Protein AF-A0A939JKY5-F1 (afdb_monomer_lite)

InterPro domains:
  IPR002586 CobQ/CobB/MinD/ParA nucleotide binding domain [PF01656] (43-126)
  IPR004484 Cobyrinate/Hydrogenobyrinate a,c-diamide synthase CbiA/CobB [PTHR43873] (2-166)
  IPR027417 P-loop containing nucleoside triphosphate hydrolase [G3DSA:3.40.50.300] (2-129)
  IPR027417 P-loop containing nucleoside triphosphate hydrolase [SSF52540] (3-132)

pLDDT: mean 86.06, std 15.46, range [42.91, 98.5]

Structure (mmCIF, N/CA/C/O backbone):
data_AF-A0A939JKY5-F1
#
_entry.id   AF-A0A939JKY5-F1
#
loop_
_atom_site.group_PDB
_atom_site.id
_atom_site.type_symbol
_atom_site.label_atom_id
_atom_site.label_alt_id
_atom_site.label_comp_id
_atom_site.label_asym_id
_atom_site.label_entity_id
_atom_site.label_seq_id
_atom_site.pdbx_PDB_ins_code
_atom_site.Cartn_x
_atom_site.Cartn_y
_atom_site.Cartn_z
_atom_site.occupancy
_atom_site.B_iso_or_equiv
_atom_site.auth_seq_id
_atom_site.auth_comp_id
_atom_site.auth_asym_id
_atom_site.auth_atom_id
_atom_site.pdbx_PDB_model_num
ATOM 1 N N . CYS A 1 1 ? 21.868 1.043 -11.717 1.00 61.09 1 CYS A N 1
ATOM 2 C CA . CYS A 1 1 ? 21.061 0.904 -12.949 1.00 61.09 1 CYS A CA 1
ATOM 3 C C . CYS A 1 1 ? 20.393 2.247 -13.208 1.00 61.09 1 CYS A C 1
ATOM 5 O O . CYS A 1 1 ? 20.089 2.925 -12.233 1.00 61.09 1 CYS A O 1
ATOM 7 N N . GLY A 1 2 ? 20.256 2.661 -14.469 1.00 80.12 2 GLY A N 1
ATOM 8 C CA . GLY A 1 2 ? 19.506 3.868 -14.810 1.00 80.12 2 GLY A CA 1
ATOM 9 C C . GLY A 1 2 ? 17.996 3.613 -14.822 1.00 80.12 2 GLY A C 1
ATOM 10 O O . GLY A 1 2 ? 17.550 2.467 -14.711 1.00 80.12 2 GLY A O 1
ATOM 11 N N . GLU A 1 3 ? 17.221 4.693 -14.917 1.00 85.19 3 GLU A N 1
ATOM 12 C CA . GLU A 1 3 ? 15.752 4.675 -14.948 1.00 85.19 3 GLU A CA 1
ATOM 13 C C . GLU A 1 3 ? 15.211 3.823 -16.107 1.00 85.19 3 GLU A C 1
ATOM 15 O O . GLU A 1 3 ? 14.234 3.094 -15.945 1.00 85.19 3 GLU A O 1
ATOM 20 N N . GLU A 1 4 ? 15.914 3.821 -17.240 1.00 88.44 4 GLU A N 1
ATOM 21 C CA . GLU A 1 4 ? 15.581 3.071 -18.453 1.00 88.44 4 GLU A CA 1
ATOM 22 C C . GLU A 1 4 ? 15.545 1.549 -18.260 1.00 88.44 4 GLU A C 1
ATOM 24 O O . GLU A 1 4 ? 14.968 0.834 -19.077 1.00 88.44 4 GLU A O 1
ATOM 29 N N . LEU A 1 5 ? 16.157 1.038 -17.187 1.00 90.69 5 LEU A N 1
ATOM 30 C CA . LEU A 1 5 ? 16.169 -0.388 -16.868 1.00 90.69 5 LEU A CA 1
ATOM 31 C C . LEU A 1 5 ? 15.055 -0.803 -15.903 1.00 90.69 5 LEU A C 1
ATOM 33 O O . LEU A 1 5 ? 14.843 -2.002 -15.741 1.00 90.69 5 LEU A O 1
ATOM 37 N N . ILE A 1 6 ? 14.339 0.137 -15.274 1.00 92.38 6 ILE A N 1
ATOM 38 C CA . ILE A 1 6 ? 13.295 -0.177 -14.284 1.00 92.38 6 ILE A CA 1
ATOM 39 C C . ILE A 1 6 ? 12.181 -1.011 -14.922 1.00 92.38 6 ILE A C 1
ATOM 41 O O . ILE A 1 6 ? 11.882 -2.104 -14.446 1.00 92.38 6 ILE A O 1
ATOM 45 N N . GLU A 1 7 ? 11.598 -0.521 -16.015 1.00 93.88 7 GLU A N 1
ATOM 46 C CA . GLU A 1 7 ? 10.500 -1.200 -16.707 1.00 93.88 7 GLU A CA 1
ATOM 47 C C . GLU A 1 7 ? 10.933 -2.550 -17.319 1.00 93.88 7 GLU A C 1
ATOM 49 O O . GLU A 1 7 ? 10.284 -3.554 -17.015 1.00 93.88 7 GLU A O 1
ATOM 54 N N . PRO A 1 8 ? 12.052 -2.653 -18.069 1.00 93.81 8 PRO A N 1
ATOM 55 C CA . PRO A 1 8 ? 12.532 -3.935 -18.587 1.00 93.81 8 PRO A CA 1
ATOM 56 C C . PRO A 1 8 ? 12.841 -4.981 -17.508 1.00 93.81 8 PRO A C 1
ATOM 58 O O . PRO A 1 8 ? 12.507 -6.155 -17.678 1.00 93.81 8 PRO A O 1
ATOM 61 N N . LEU A 1 9 ? 13.473 -4.585 -16.395 1.00 94.19 9 LEU A N 1
ATOM 62 C CA . LEU A 1 9 ? 13.795 -5.509 -15.301 1.00 94.19 9 LEU A CA 1
ATOM 63 C C . LEU A 1 9 ? 12.542 -5.942 -14.539 1.00 94.19 9 LEU A C 1
ATOM 65 O O . LEU A 1 9 ? 12.424 -7.113 -14.179 1.00 94.19 9 LEU A O 1
ATOM 69 N N . PHE A 1 10 ? 11.598 -5.025 -14.322 1.00 94.75 10 PHE A N 1
ATOM 70 C CA . PHE A 1 10 ? 10.309 -5.360 -13.728 1.00 94.75 10 PHE A CA 1
ATOM 71 C C . PHE A 1 10 ? 9.535 -6.338 -14.618 1.00 94.75 10 PHE A C 1
ATOM 73 O O . PHE A 1 10 ? 9.072 -7.363 -14.127 1.00 94.75 10 PHE A O 1
ATOM 80 N N . ALA A 1 11 ? 9.456 -6.078 -15.927 1.00 94.06 11 ALA A N 1
ATOM 81 C CA . ALA A 1 11 ? 8.799 -6.966 -16.884 1.00 94.06 11 ALA A CA 1
ATOM 82 C C . ALA A 1 11 ? 9.458 -8.355 -16.938 1.00 94.06 11 ALA A C 1
ATOM 84 O O . ALA A 1 11 ? 8.758 -9.363 -16.977 1.00 94.06 11 ALA A O 1
ATOM 85 N N . HIS A 1 12 ? 10.793 -8.418 -16.876 1.00 94.12 12 HIS A N 1
ATOM 86 C CA . HIS A 1 12 ? 11.523 -9.682 -16.775 1.00 94.12 12 HIS A CA 1
ATOM 87 C C . HIS A 1 12 ? 11.165 -10.452 -15.495 1.00 94.12 12 HIS A C 1
ATOM 89 O O . HIS A 1 12 ? 10.824 -11.630 -15.556 1.00 94.12 12 HIS A O 1
ATOM 95 N N . GLY A 1 13 ? 11.218 -9.792 -14.333 1.00 92.69 13 GLY A N 1
ATOM 96 C CA . GLY A 1 13 ? 10.943 -10.428 -13.041 1.00 92.69 13 GLY A CA 1
ATOM 97 C C . GLY A 1 13 ? 9.473 -10.801 -12.823 1.00 92.69 13 GLY A C 1
ATOM 98 O O . GLY A 1 13 ? 9.191 -11.738 -12.084 1.00 92.69 13 GLY A O 1
ATOM 99 N N . ALA A 1 14 ? 8.547 -10.091 -13.470 1.00 93.75 14 ALA A N 1
ATOM 100 C CA . ALA A 1 14 ? 7.108 -10.345 -13.409 1.00 93.75 14 ALA A CA 1
ATOM 101 C C . ALA A 1 14 ? 6.620 -11.364 -14.455 1.00 93.75 14 ALA A C 1
ATOM 103 O O . ALA A 1 14 ? 5.429 -11.685 -14.488 1.00 93.75 14 ALA A O 1
ATOM 104 N N . ALA A 1 15 ? 7.500 -11.859 -15.331 1.00 91.81 15 ALA A N 1
ATOM 105 C CA . ALA A 1 15 ? 7.116 -12.765 -16.404 1.00 91.81 15 ALA A CA 1
ATOM 106 C C . ALA A 1 15 ? 6.476 -14.050 -15.844 1.00 91.81 15 ALA A C 1
ATOM 108 O O . ALA A 1 15 ? 7.086 -14.785 -15.069 1.00 91.81 15 ALA A O 1
ATOM 109 N N . GLY A 1 16 ? 5.233 -14.326 -16.252 1.00 91.81 16 GLY A N 1
ATOM 110 C CA . GLY A 1 16 ? 4.469 -15.487 -15.786 1.00 91.81 16 GLY A CA 1
ATOM 111 C C . GLY A 1 16 ? 3.805 -15.326 -14.412 1.00 91.81 16 GLY A C 1
ATOM 112 O O . GLY A 1 16 ? 3.240 -16.295 -13.912 1.00 91.81 16 GLY A O 1
ATOM 113 N N . CYS A 1 17 ? 3.853 -14.139 -13.800 1.00 93.81 17 CYS A N 1
ATOM 114 C CA . CYS A 1 17 ? 3.152 -13.844 -12.551 1.00 93.81 17 CYS A CA 1
ATOM 115 C C . CYS A 1 17 ? 1.777 -13.208 -12.806 1.00 93.81 17 CYS A C 1
ATOM 117 O O . CYS A 1 17 ? 1.632 -12.355 -13.679 1.00 93.81 17 CYS A O 1
ATOM 119 N N . ASP A 1 18 ? 0.789 -13.548 -11.974 1.00 92.19 18 ASP A N 1
ATOM 120 C CA . ASP A 1 18 ? -0.532 -12.897 -11.991 1.00 92.19 18 ASP A CA 1
ATOM 121 C C . ASP A 1 18 ? -0.519 -11.504 -11.333 1.00 92.19 18 ASP A C 1
ATOM 123 O O . ASP A 1 18 ? -1.375 -10.661 -11.602 1.00 92.19 18 ASP A O 1
ATOM 127 N N . LEU A 1 19 ? 0.444 -11.270 -10.436 1.00 93.44 19 LEU A N 1
ATOM 128 C CA . LEU A 1 19 ? 0.630 -10.031 -9.690 1.00 93.44 19 LEU A CA 1
ATOM 129 C C . LEU A 1 19 ? 2.120 -9.818 -9.414 1.00 93.44 19 LEU A C 1
ATOM 131 O O . LEU A 1 19 ? 2.805 -10.726 -8.945 1.00 93.44 19 LEU A O 1
ATOM 135 N N . ALA A 1 20 ? 2.594 -8.595 -9.636 1.00 94.81 20 ALA A N 1
ATOM 136 C CA . ALA A 1 20 ? 3.916 -8.147 -9.222 1.00 94.81 20 ALA A CA 1
ATOM 137 C C . ALA A 1 20 ? 3.771 -7.020 -8.194 1.00 94.81 20 ALA A C 1
ATOM 139 O O . ALA A 1 20 ? 2.951 -6.117 -8.359 1.00 94.81 20 ALA A O 1
ATOM 140 N N . VAL A 1 21 ? 4.557 -7.089 -7.121 1.00 94.81 21 VAL A N 1
ATOM 141 C CA . VAL A 1 21 ? 4.520 -6.127 -6.014 1.00 94.81 21 VAL A CA 1
ATOM 142 C C . VAL A 1 21 ? 5.881 -5.461 -5.902 1.00 94.81 21 VAL A C 1
ATOM 144 O O . VAL A 1 21 ? 6.902 -6.141 -5.830 1.00 94.81 21 VAL A O 1
ATOM 147 N N . VAL A 1 22 ? 5.883 -4.130 -5.867 1.00 94.75 22 VAL A N 1
ATOM 148 C CA . VAL A 1 22 ? 7.069 -3.332 -5.551 1.00 94.75 22 VAL A CA 1
ATOM 149 C C . VAL A 1 22 ? 6.980 -2.924 -4.087 1.00 94.75 22 VAL A C 1
ATOM 151 O O . VAL A 1 22 ? 6.055 -2.216 -3.694 1.00 94.75 22 VAL A O 1
ATOM 154 N N . GLU A 1 23 ? 7.928 -3.380 -3.276 1.00 92.94 23 GLU A N 1
ATOM 155 C CA . GLU A 1 23 ? 8.078 -2.897 -1.906 1.00 92.94 23 GLU A CA 1
ATOM 156 C C . GLU A 1 23 ? 8.831 -1.564 -1.930 1.00 92.94 23 GLU A C 1
ATOM 158 O O . GLU A 1 23 ? 9.945 -1.475 -2.449 1.00 92.94 23 GLU A O 1
ATOM 163 N N . GLY A 1 24 ? 8.209 -0.519 -1.384 1.00 88.00 24 GLY A N 1
ATOM 164 C CA . GLY A 1 24 ? 8.884 0.755 -1.179 1.00 88.00 24 GLY A CA 1
ATOM 165 C C . GLY A 1 24 ? 9.934 0.653 -0.075 1.00 88.00 24 GLY A C 1
ATOM 166 O O . GLY A 1 24 ? 9.731 -0.031 0.926 1.00 88.00 24 GLY A O 1
ATOM 167 N N . VAL A 1 25 ? 11.044 1.365 -0.236 1.00 82.94 25 VAL A N 1
ATOM 168 C CA . VAL A 1 25 ? 12.094 1.478 0.786 1.00 82.94 25 VAL A CA 1
ATOM 169 C C . VAL A 1 25 ? 12.016 2.878 1.397 1.00 82.94 25 VAL A C 1
ATOM 171 O O . VAL A 1 25 ? 11.827 3.844 0.665 1.00 82.94 25 VAL A O 1
ATOM 174 N N . MET A 1 26 ? 12.164 2.991 2.725 1.00 86.12 26 MET A N 1
ATOM 175 C CA . MET A 1 26 ? 11.953 4.246 3.475 1.00 86.12 26 MET A CA 1
ATOM 176 C C . MET A 1 26 ? 10.526 4.808 3.273 1.00 86.12 26 MET A C 1
ATOM 178 O O . MET A 1 26 ? 9.564 4.052 3.413 1.00 86.12 26 MET A O 1
ATOM 182 N N . GLY A 1 27 ? 10.358 6.112 3.021 1.00 88.06 27 GLY A N 1
ATOM 183 C CA . GLY A 1 27 ? 9.089 6.736 2.644 1.00 88.06 27 GLY A CA 1
ATOM 184 C C . GLY A 1 27 ? 8.865 6.792 1.127 1.00 88.06 27 GLY A C 1
ATOM 185 O O . GLY A 1 27 ? 9.782 6.628 0.327 1.00 88.06 27 GLY A O 1
ATOM 186 N N . LEU A 1 28 ? 7.620 7.063 0.714 1.00 93.06 28 LEU A N 1
ATOM 187 C CA . LEU A 1 28 ? 7.218 7.076 -0.703 1.00 93.06 28 LEU A CA 1
ATOM 188 C C . LEU A 1 28 ? 8.065 8.035 -1.560 1.00 93.06 28 LEU A C 1
ATOM 190 O O . LEU A 1 28 ? 8.478 7.672 -2.660 1.00 93.06 28 LEU A O 1
ATOM 194 N N . TYR A 1 29 ? 8.338 9.231 -1.040 1.00 92.25 29 TYR A N 1
ATOM 195 C CA . TYR A 1 29 ? 9.059 10.301 -1.737 1.00 92.25 29 TYR A CA 1
ATOM 196 C C . TYR A 1 29 ? 10.546 10.389 -1.353 1.00 92.25 29 TYR A C 1
ATOM 198 O O . TYR A 1 29 ? 11.253 11.276 -1.830 1.00 92.25 29 TYR A O 1
ATOM 206 N N . ASP A 1 30 ? 11.039 9.480 -0.508 1.00 86.81 30 ASP A N 1
ATOM 207 C CA . ASP A 1 30 ? 12.414 9.526 -0.009 1.00 86.81 30 ASP A CA 1
ATOM 208 C C . ASP A 1 30 ? 13.370 8.921 -1.052 1.00 86.81 30 ASP A C 1
ATOM 210 O O . ASP A 1 30 ? 13.431 7.706 -1.234 1.00 86.81 30 ASP A O 1
ATOM 214 N N . GLY A 1 31 ? 14.088 9.782 -1.780 1.00 79.81 31 GLY A N 1
ATOM 215 C CA . GLY A 1 31 ? 15.085 9.406 -2.789 1.00 79.81 31 GLY A CA 1
ATOM 216 C C . GLY A 1 31 ? 16.534 9.420 -2.281 1.00 79.81 31 GLY A C 1
ATOM 217 O O . GLY A 1 31 ? 16.839 9.906 -1.192 1.00 79.81 31 GLY A O 1
ATOM 218 N N . ALA A 1 32 ? 17.464 8.921 -3.103 1.00 68.94 32 ALA A N 1
ATOM 219 C CA . ALA A 1 32 ? 18.885 8.779 -2.749 1.00 68.94 32 ALA A CA 1
ATOM 220 C C . ALA A 1 32 ? 19.646 10.115 -2.642 1.00 68.94 32 ALA A C 1
ATOM 222 O O . ALA A 1 32 ? 20.697 10.188 -2.004 1.00 68.94 32 ALA A O 1
ATOM 223 N N . ALA A 1 33 ? 19.135 11.178 -3.260 1.00 59.97 33 ALA A N 1
ATOM 224 C CA . ALA A 1 33 ? 19.685 12.520 -3.154 1.00 59.97 33 ALA A CA 1
ATOM 225 C C . ALA A 1 33 ? 18.634 13.396 -2.476 1.00 59.97 33 ALA A C 1
ATOM 227 O O . ALA A 1 33 ? 17.543 13.540 -3.009 1.00 59.97 33 ALA A O 1
ATOM 228 N N . GLY A 1 34 ? 18.952 14.009 -1.331 1.00 54.06 34 GLY A N 1
ATOM 229 C CA . GLY A 1 34 ? 18.036 14.848 -0.535 1.00 54.06 34 GLY A CA 1
ATOM 230 C C . GLY A 1 34 ? 17.489 16.115 -1.224 1.00 54.06 34 GLY A C 1
ATOM 231 O O . GLY A 1 34 ? 17.099 17.060 -0.544 1.00 54.06 34 GLY A O 1
ATOM 232 N N . ARG A 1 35 ? 17.508 16.170 -2.562 1.00 51.72 35 ARG A N 1
ATOM 233 C CA . ARG A 1 35 ? 16.829 17.127 -3.436 1.00 51.72 35 ARG A CA 1
ATOM 234 C C . ARG A 1 35 ? 16.301 16.370 -4.666 1.00 51.72 35 ARG A C 1
ATOM 236 O O . ARG A 1 35 ? 17.076 16.049 -5.564 1.00 51.72 35 ARG A O 1
ATOM 243 N N . GLY A 1 36 ? 14.991 16.127 -4.707 1.00 59.44 36 GLY A N 1
ATOM 244 C CA . GLY A 1 36 ? 14.294 15.471 -5.820 1.00 59.44 36 GLY A CA 1
ATOM 245 C C . GLY A 1 36 ? 13.922 14.011 -5.551 1.00 59.44 36 GLY A C 1
ATOM 246 O O . GLY A 1 36 ? 14.299 13.429 -4.542 1.00 59.44 36 GLY A O 1
ATOM 247 N N . GLU A 1 37 ? 13.164 13.423 -6.472 1.00 63.75 37 GLU A N 1
ATOM 248 C CA . GLU A 1 37 ? 12.591 12.075 -6.338 1.00 63.75 37 GLU A CA 1
ATOM 249 C C . GLU A 1 37 ? 13.487 10.966 -6.904 1.00 63.75 37 GLU A C 1
ATOM 251 O O . GLU A 1 37 ? 13.057 9.817 -7.014 1.00 63.75 37 GLU A O 1
ATOM 256 N N . LEU A 1 38 ? 14.724 11.295 -7.287 1.00 75.38 38 LEU A N 1
ATOM 257 C CA . LEU A 1 38 ? 15.644 10.335 -7.886 1.00 75.38 38 LEU A CA 1
ATOM 258 C C . LEU A 1 38 ? 15.880 9.155 -6.927 1.00 75.38 38 LEU A C 1
ATOM 260 O O . LEU A 1 38 ? 16.306 9.338 -5.785 1.00 75.38 38 LEU A O 1
ATOM 264 N N . ALA A 1 39 ? 15.639 7.947 -7.429 1.00 79.06 39 ALA A N 1
ATOM 265 C CA . ALA A 1 39 ? 15.672 6.675 -6.717 1.00 79.06 39 ALA A CA 1
ATOM 266 C C . ALA A 1 39 ? 14.650 6.537 -5.568 1.00 79.06 39 ALA A C 1
ATOM 268 O O . ALA A 1 39 ? 14.859 5.724 -4.671 1.00 79.06 39 ALA A O 1
ATOM 269 N N . SER A 1 40 ? 13.553 7.302 -5.590 1.00 90.56 40 SER A N 1
ATOM 270 C CA . SER A 1 40 ? 12.430 7.130 -4.658 1.00 90.56 40 SER A CA 1
ATOM 271 C C . SER A 1 40 ? 11.434 6.071 -5.143 1.00 90.56 40 SER A C 1
ATOM 273 O O . SER A 1 40 ? 11.341 5.757 -6.335 1.00 90.56 40 SER A O 1
ATOM 275 N N . THR A 1 41 ? 10.615 5.567 -4.219 1.00 93.62 41 THR A N 1
ATOM 276 C CA . THR A 1 41 ? 9.490 4.678 -4.550 1.00 93.62 41 THR A CA 1
ATOM 277 C C . THR A 1 41 ? 8.482 5.371 -5.481 1.00 93.62 41 THR A C 1
ATOM 279 O O . THR A 1 41 ? 7.940 4.736 -6.386 1.00 93.62 41 THR A O 1
ATOM 282 N N . ALA A 1 42 ? 8.271 6.681 -5.318 1.00 94.88 42 ALA A N 1
ATOM 283 C CA . ALA A 1 42 ? 7.415 7.496 -6.176 1.00 94.88 42 ALA A CA 1
ATOM 284 C C . ALA A 1 42 ? 7.895 7.507 -7.635 1.00 94.88 42 ALA A C 1
ATOM 286 O O . ALA A 1 42 ? 7.089 7.304 -8.543 1.00 94.88 42 ALA A O 1
ATOM 287 N N . GLN A 1 43 ? 9.202 7.665 -7.878 1.00 93.94 43 GLN A N 1
ATOM 288 C CA . GLN A 1 43 ? 9.753 7.605 -9.236 1.00 93.94 43 GLN A CA 1
ATOM 289 C C . GLN A 1 43 ? 9.491 6.237 -9.875 1.00 93.94 43 GLN A C 1
ATOM 291 O O . GLN A 1 43 ? 9.004 6.177 -11.003 1.00 93.94 43 GLN A O 1
ATOM 296 N N . VAL A 1 44 ? 9.743 5.142 -9.149 1.00 94.25 44 VAL A N 1
ATOM 297 C CA . VAL A 1 44 ? 9.479 3.780 -9.647 1.00 94.25 44 VAL A CA 1
ATOM 298 C C . VAL A 1 44 ? 7.997 3.599 -9.985 1.00 94.25 44 VAL A C 1
ATOM 300 O O . VAL A 1 44 ? 7.672 3.095 -11.060 1.00 94.25 44 VAL A O 1
ATOM 303 N N . ALA A 1 45 ? 7.093 4.055 -9.113 1.00 96.06 45 ALA A N 1
ATOM 304 C CA . ALA A 1 45 ? 5.655 3.993 -9.356 1.00 96.06 45 ALA A CA 1
ATOM 305 C C . ALA A 1 45 ? 5.247 4.770 -10.618 1.00 96.06 45 ALA A C 1
ATOM 307 O O . ALA A 1 45 ? 4.433 4.276 -11.397 1.00 96.06 45 ALA A O 1
ATOM 308 N N . LYS A 1 46 ? 5.845 5.943 -10.868 1.00 95.06 46 LYS A N 1
ATOM 309 C CA . LYS A 1 46 ? 5.582 6.744 -12.075 1.00 95.06 46 LYS A CA 1
ATOM 310 C C . LYS A 1 46 ? 6.097 6.082 -13.346 1.00 95.06 46 LYS A C 1
ATOM 312 O O . LYS A 1 46 ? 5.345 6.002 -14.314 1.00 95.06 46 LYS A O 1
ATOM 317 N N . VAL A 1 47 ? 7.323 5.558 -13.327 1.00 94.38 47 VAL A N 1
ATOM 318 C CA . VAL A 1 47 ? 7.917 4.833 -14.465 1.00 94.38 47 VAL A CA 1
ATOM 319 C C . VAL A 1 47 ? 7.064 3.620 -14.832 1.00 94.38 47 VAL A C 1
ATOM 321 O O . VAL A 1 47 ? 6.678 3.449 -15.985 1.00 94.38 47 VAL A O 1
ATOM 324 N N . LEU A 1 48 ? 6.680 2.818 -13.837 1.00 95.31 48 LEU A N 1
ATOM 325 C CA . LEU A 1 48 ? 5.838 1.639 -14.048 1.00 95.31 48 LEU A CA 1
ATOM 326 C C . LEU A 1 48 ? 4.356 1.979 -14.257 1.00 95.31 48 LEU A C 1
ATOM 328 O O . LEU A 1 48 ? 3.565 1.096 -14.582 1.00 95.31 48 LEU A O 1
ATOM 332 N N . ARG A 1 49 ? 3.960 3.242 -14.042 1.00 95.88 49 ARG A N 1
ATOM 333 C CA . ARG A 1 49 ? 2.559 3.694 -13.954 1.00 95.88 49 ARG A CA 1
ATOM 334 C C . ARG A 1 49 ? 1.732 2.830 -12.989 1.00 95.88 49 ARG A C 1
ATOM 336 O O . ARG A 1 49 ? 0.527 2.641 -13.176 1.00 95.88 49 ARG A O 1
ATOM 343 N N . ALA A 1 50 ? 2.395 2.301 -11.964 1.00 97.19 50 ALA A N 1
ATOM 344 C CA . ALA A 1 50 ? 1.816 1.410 -10.980 1.00 97.19 50 ALA A CA 1
ATOM 345 C C . ALA A 1 50 ? 1.050 2.225 -9.926 1.00 97.19 50 ALA A C 1
ATOM 347 O O . ALA A 1 50 ? 1.550 3.250 -9.454 1.00 97.19 50 ALA A O 1
ATOM 348 N N . PRO A 1 51 ? -0.157 1.794 -9.529 1.00 97.75 51 PRO A N 1
ATOM 349 C CA . PRO A 1 51 ? -0.840 2.394 -8.397 1.00 97.75 51 PRO A CA 1
ATOM 350 C C . PRO A 1 51 ? -0.105 2.082 -7.089 1.00 97.75 51 PRO A C 1
ATOM 352 O O . PRO A 1 51 ? 0.486 1.016 -6.923 1.00 97.75 51 PRO A O 1
ATOM 355 N N . VAL A 1 52 ? -0.195 3.006 -6.138 1.00 98.12 52 VAL A N 1
ATOM 356 C CA . VAL A 1 52 ? 0.432 2.909 -4.819 1.00 98.12 52 VAL A CA 1
ATOM 357 C C . VAL A 1 52 ? -0.629 2.607 -3.767 1.00 98.12 52 VAL A C 1
ATOM 359 O O . VAL A 1 52 ? -1.666 3.269 -3.709 1.00 98.12 52 VAL A O 1
ATOM 362 N N . VAL A 1 53 ? -0.342 1.631 -2.905 1.00 98.31 53 VAL A N 1
ATOM 363 C CA . VAL A 1 53 ? -1.082 1.397 -1.660 1.00 98.31 53 VAL A CA 1
ATOM 364 C C . VAL A 1 53 ? -0.226 1.896 -0.503 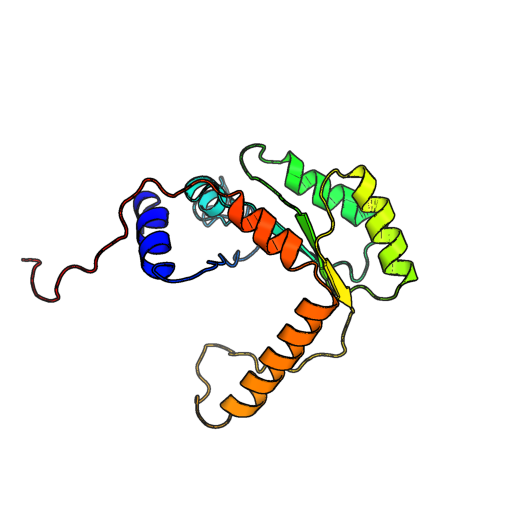1.00 98.31 53 VAL A C 1
ATOM 366 O O . VAL A 1 53 ? 0.868 1.383 -0.275 1.00 98.31 53 VAL A O 1
ATOM 369 N N . LEU A 1 54 ? -0.712 2.895 0.233 1.00 97.56 54 LEU A N 1
ATOM 370 C CA . LEU A 1 54 ? -0.029 3.371 1.434 1.00 97.56 54 LEU A CA 1
ATOM 371 C C . LEU A 1 54 ? -0.282 2.412 2.595 1.00 97.56 54 LEU A C 1
ATOM 373 O O . LEU A 1 54 ? -1.426 2.066 2.870 1.00 97.56 54 LEU A O 1
ATOM 377 N N . VAL A 1 55 ? 0.760 2.033 3.328 1.00 97.00 55 VAL A N 1
ATOM 378 C CA . VAL A 1 55 ? 0.616 1.309 4.598 1.00 97.00 55 VAL A CA 1
ATOM 379 C C . VAL A 1 55 ? 0.938 2.276 5.730 1.00 97.00 55 VAL A C 1
ATOM 381 O O . VAL A 1 55 ? 2.084 2.690 5.884 1.00 97.00 55 VAL A O 1
ATOM 384 N N . VAL A 1 56 ? -0.070 2.660 6.514 1.00 96.25 56 VAL A N 1
ATOM 385 C CA . VAL A 1 56 ? 0.065 3.708 7.540 1.00 96.25 56 VAL A CA 1
ATOM 386 C C . VAL A 1 56 ? 0.022 3.096 8.934 1.00 96.25 56 VAL A C 1
ATOM 388 O O . VAL A 1 56 ? -0.899 2.351 9.264 1.00 96.25 56 VAL A O 1
ATOM 391 N N . ASP A 1 57 ? 1.005 3.417 9.777 1.00 95.38 57 ASP A N 1
ATOM 392 C CA . ASP A 1 57 ? 0.962 3.074 11.200 1.00 95.38 57 ASP A CA 1
ATOM 393 C C . ASP A 1 57 ? -0.095 3.933 11.911 1.00 95.38 57 ASP A C 1
ATOM 395 O O . ASP A 1 57 ? 0.094 5.126 12.148 1.00 95.38 57 ASP A O 1
ATOM 399 N N . ALA A 1 58 ? -1.215 3.308 12.260 1.00 95.31 58 ALA A N 1
ATOM 400 C CA . ALA A 1 58 ? -2.333 3.957 12.925 1.00 95.31 58 ALA A CA 1
ATOM 401 C C . ALA A 1 58 ? -2.288 3.791 14.453 1.00 95.31 58 ALA A C 1
ATOM 403 O O . ALA A 1 58 ? -3.258 4.097 15.133 1.00 95.31 58 ALA A O 1
ATOM 404 N N . SER A 1 59 ? -1.188 3.298 15.032 1.00 92.19 59 SER A N 1
ATOM 405 C CA . SER A 1 59 ? -1.115 2.906 16.446 1.00 92.19 59 SER A CA 1
ATOM 406 C C . SER A 1 59 ? -1.542 3.984 17.454 1.00 92.19 59 SER A C 1
ATOM 408 O O . SER A 1 59 ? -2.132 3.648 18.486 1.00 92.19 59 SER A O 1
ATOM 410 N N . SER A 1 60 ? -1.253 5.249 17.169 1.00 90.31 60 SER A N 1
ATOM 411 C CA . SER A 1 60 ? -1.554 6.411 18.015 1.00 90.31 60 SER A CA 1
ATOM 412 C C . SER A 1 60 ? -2.293 7.516 17.255 1.00 90.31 60 SER A C 1
ATOM 414 O O . SER A 1 60 ? -2.310 8.665 17.696 1.00 90.31 60 SER A O 1
ATOM 416 N N . GLN A 1 61 ? -2.889 7.185 16.108 1.00 91.00 61 GLN A N 1
ATOM 417 C CA . GLN A 1 61 ? -3.571 8.159 15.263 1.00 91.00 61 GLN A CA 1
ATOM 418 C C . GLN A 1 61 ? -5.088 8.110 15.455 1.00 91.00 61 GLN A C 1
ATOM 420 O O . GLN A 1 61 ? -5.656 7.123 15.897 1.00 91.00 61 GLN A O 1
ATOM 425 N N . SER A 1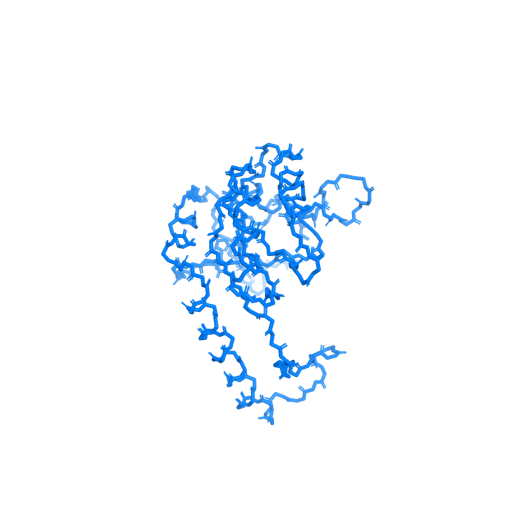 62 ? -5.753 9.213 15.136 1.00 89.81 62 SER A N 1
ATOM 426 C CA . SER A 1 62 ? -7.205 9.268 14.973 1.00 89.81 62 SER A CA 1
ATOM 427 C C . SER A 1 62 ? -7.488 10.100 13.729 1.00 89.81 62 SER A C 1
ATOM 429 O O . SER A 1 62 ? -7.147 9.673 12.633 1.00 89.81 62 SER A O 1
ATOM 431 N N . ARG A 1 63 ? -7.978 11.332 13.864 1.00 92.88 63 ARG A N 1
ATOM 432 C CA . ARG A 1 63 ? -8.297 12.191 12.720 1.00 92.88 63 ARG A CA 1
ATOM 433 C C . ARG A 1 63 ? -7.072 12.608 11.898 1.00 92.88 63 ARG A C 1
ATOM 435 O O . ARG A 1 63 ? -7.178 12.782 10.690 1.00 92.88 63 ARG A O 1
ATOM 442 N N . SER A 1 64 ? -5.894 12.716 12.517 1.00 94.75 64 SER A N 1
ATOM 443 C CA . SER A 1 64 ? -4.661 13.135 11.828 1.00 94.75 64 SER A CA 1
ATOM 444 C C . SER A 1 64 ? -4.210 12.185 10.713 1.00 94.75 64 SER A C 1
ATOM 446 O O . SER A 1 64 ? -3.458 12.613 9.838 1.00 94.75 64 SER A O 1
ATOM 448 N N . VAL A 1 65 ? -4.685 10.932 10.700 1.00 96.25 65 VAL A N 1
ATOM 449 C CA . VAL A 1 65 ? -4.409 9.992 9.602 1.00 96.25 65 VAL A CA 1
ATOM 450 C C . VAL A 1 65 ? -4.920 10.533 8.265 1.00 96.25 65 VAL A C 1
ATOM 452 O O . VAL A 1 65 ? -4.261 10.369 7.243 1.00 96.25 65 VAL A O 1
ATOM 455 N N . ALA A 1 66 ? -6.049 11.249 8.280 1.00 95.50 66 ALA A N 1
ATOM 456 C CA . ALA A 1 66 ? -6.642 11.837 7.089 1.00 95.50 66 ALA A CA 1
ATOM 457 C C . ALA A 1 66 ? -5.764 12.946 6.513 1.00 95.50 66 ALA A C 1
ATOM 459 O O . ALA A 1 66 ? -5.515 12.963 5.314 1.00 95.50 66 ALA A O 1
ATOM 460 N N . ALA A 1 67 ? -5.228 13.823 7.368 1.00 95.19 67 ALA A N 1
ATOM 461 C CA . ALA A 1 67 ? -4.302 14.873 6.948 1.00 95.19 67 ALA A CA 1
ATOM 462 C C . ALA A 1 67 ? -3.006 14.287 6.367 1.00 95.19 67 ALA A C 1
ATOM 464 O O . ALA A 1 67 ? -2.514 14.778 5.354 1.00 95.19 67 ALA A O 1
ATOM 465 N N . LEU A 1 68 ? -2.483 13.213 6.973 1.00 95.31 68 LEU A N 1
ATOM 466 C CA . LEU A 1 68 ? -1.316 12.495 6.462 1.00 95.31 68 LEU A CA 1
ATOM 467 C C . LEU A 1 68 ? -1.603 11.912 5.076 1.00 95.31 68 LEU A C 1
ATOM 469 O O . LEU A 1 68 ? -0.890 12.223 4.127 1.00 95.31 68 LEU A O 1
ATOM 473 N N . VAL A 1 69 ? -2.656 11.103 4.945 1.00 96.75 69 VAL A N 1
ATOM 474 C CA . VAL A 1 69 ? -3.004 10.440 3.680 1.00 96.75 69 VAL A CA 1
ATOM 475 C C . VAL A 1 69 ? -3.328 11.462 2.593 1.00 96.75 69 VAL A C 1
ATOM 477 O O . VAL A 1 69 ? -2.826 11.338 1.479 1.00 96.75 69 VAL A O 1
ATOM 480 N N . HIS A 1 70 ? -4.083 12.511 2.924 1.00 95.69 70 HIS A N 1
ATOM 481 C CA . HIS A 1 70 ? -4.373 13.608 2.006 1.00 95.69 70 HIS A CA 1
ATOM 482 C C . HIS A 1 70 ? -3.096 14.326 1.551 1.00 95.69 70 HIS A C 1
ATOM 484 O O . HIS A 1 70 ? -2.935 14.595 0.363 1.00 95.69 70 HIS A O 1
ATOM 490 N N . GLY A 1 71 ? -2.163 14.592 2.471 1.00 95.44 71 GLY A N 1
ATOM 491 C CA . GLY A 1 71 ? -0.866 15.183 2.148 1.00 95.44 71 GLY A CA 1
ATOM 492 C C . GLY A 1 71 ? -0.086 14.328 1.152 1.00 95.44 71 GLY A C 1
ATOM 493 O O . GLY A 1 71 ? 0.325 14.833 0.116 1.00 95.44 71 GLY A O 1
ATOM 494 N N . PHE A 1 72 ? 0.039 13.020 1.399 1.00 95.75 72 PHE A N 1
ATOM 495 C CA . PHE A 1 72 ? 0.696 12.112 0.453 1.00 95.75 72 PHE A CA 1
ATOM 496 C C . PHE A 1 72 ? -0.012 12.058 -0.907 1.00 95.75 72 PHE A C 1
ATOM 498 O O . PHE A 1 72 ? 0.671 12.053 -1.928 1.00 95.75 72 PHE A O 1
ATOM 505 N N . ALA A 1 73 ? -1.348 12.025 -0.926 1.00 94.94 73 ALA A N 1
ATOM 506 C CA . ALA A 1 73 ? -2.142 11.904 -2.149 1.00 94.94 73 ALA A CA 1
ATOM 507 C C . ALA A 1 73 ? -2.159 13.179 -3.004 1.00 94.94 73 ALA A C 1
ATOM 509 O O . ALA A 1 73 ? -2.320 13.094 -4.217 1.00 94.94 73 ALA A O 1
ATOM 510 N N . SER A 1 74 ? -1.994 14.351 -2.387 1.00 94.38 74 SER A N 1
ATOM 511 C CA . SER A 1 74 ? -1.990 15.647 -3.079 1.00 94.38 74 SER A CA 1
ATOM 512 C C . SER A 1 74 ? -0.592 16.175 -3.410 1.00 94.38 74 SER A C 1
ATOM 514 O O . SER A 1 74 ? -0.480 17.109 -4.201 1.00 94.38 74 SER A O 1
ATOM 516 N N . TRP A 1 75 ? 0.463 15.592 -2.828 1.00 94.56 75 TRP A N 1
ATOM 517 C CA . TRP A 1 75 ? 1.838 16.084 -2.957 1.00 94.56 75 TRP A CA 1
ATOM 518 C C . TRP A 1 75 ? 2.375 16.041 -4.392 1.00 94.56 75 TRP A C 1
ATOM 520 O O . TRP A 1 75 ? 2.827 17.064 -4.905 1.00 94.56 75 TRP A O 1
ATOM 530 N N . ASP A 1 76 ? 2.306 14.877 -5.044 1.00 94.31 76 ASP A N 1
ATOM 531 C CA . ASP A 1 76 ? 2.640 14.706 -6.460 1.00 94.31 76 ASP A CA 1
ATOM 532 C C . ASP A 1 76 ? 1.433 14.118 -7.215 1.00 94.31 76 ASP A C 1
ATOM 534 O O . ASP A 1 76 ? 1.162 12.919 -7.103 1.00 94.31 76 ASP A O 1
ATOM 538 N N . PRO A 1 77 ? 0.725 14.922 -8.033 1.00 92.56 77 PRO A N 1
ATOM 539 C CA . PRO A 1 77 ? -0.424 14.467 -8.817 1.00 92.56 77 PRO A CA 1
ATOM 540 C C . PRO A 1 77 ? -0.120 13.355 -9.832 1.00 92.56 77 PRO A C 1
ATOM 542 O O . PRO A 1 77 ? -1.047 12.734 -10.352 1.00 92.56 77 PRO A O 1
ATOM 545 N N . GLN A 1 78 ? 1.153 13.111 -10.162 1.00 95.44 78 GLN A N 1
ATOM 546 C CA . GLN A 1 78 ? 1.545 12.013 -11.045 1.00 95.44 78 GLN A CA 1
ATOM 547 C C . GLN A 1 78 ? 1.593 10.660 -10.316 1.00 95.44 78 GLN A C 1
ATOM 549 O O . GLN A 1 78 ? 1.541 9.615 -10.971 1.00 95.44 78 GLN A O 1
ATOM 554 N N . VAL A 1 79 ? 1.672 10.651 -8.981 1.00 96.62 79 VAL A N 1
ATOM 555 C CA . VAL A 1 79 ? 1.662 9.423 -8.182 1.00 96.62 79 VAL A CA 1
ATOM 556 C C . VAL A 1 79 ? 0.225 9.000 -7.894 1.00 96.62 79 VAL A C 1
ATOM 558 O O . VAL A 1 79 ? -0.532 9.659 -7.186 1.00 96.62 79 VAL A O 1
ATOM 561 N N . ARG A 1 80 ? -0.162 7.838 -8.424 1.00 96.50 80 ARG A N 1
ATOM 562 C CA . ARG A 1 80 ? -1.517 7.296 -8.273 1.00 96.50 80 ARG A CA 1
ATOM 563 C C . ARG A 1 80 ? -1.683 6.557 -6.946 1.00 96.50 80 ARG A C 1
ATOM 565 O O . ARG A 1 80 ? -1.574 5.332 -6.912 1.00 96.50 80 ARG A O 1
ATOM 572 N N . ILE A 1 81 ? -1.993 7.269 -5.865 1.00 97.56 81 ILE A N 1
ATOM 573 C CA . ILE A 1 81 ? -2.377 6.628 -4.598 1.00 97.56 81 ILE A CA 1
ATOM 574 C C . ILE A 1 81 ? -3.785 6.046 -4.734 1.00 97.56 81 ILE A C 1
ATOM 576 O O . ILE A 1 81 ? -4.773 6.770 -4.793 1.00 97.56 81 ILE A O 1
ATOM 580 N N . GLY A 1 82 ? -3.864 4.720 -4.824 1.00 97.06 82 GLY A N 1
ATOM 581 C CA . GLY A 1 82 ? -5.108 3.993 -5.067 1.00 97.06 82 GLY A CA 1
ATOM 582 C C . GLY A 1 82 ? -5.818 3.517 -3.806 1.00 97.06 82 GLY A C 1
ATOM 583 O O . GLY A 1 82 ? -6.947 3.046 -3.893 1.00 97.06 82 GLY A O 1
ATOM 584 N N . GLY A 1 83 ? -5.171 3.619 -2.645 1.00 97.94 83 GLY A N 1
ATOM 585 C CA . GLY A 1 83 ? -5.781 3.286 -1.368 1.00 97.94 83 GLY A CA 1
ATOM 586 C C . GLY A 1 83 ? -4.787 3.198 -0.219 1.00 97.94 83 GLY A C 1
ATOM 587 O O . GLY A 1 83 ? -3.577 3.366 -0.394 1.00 97.94 83 GLY A O 1
ATOM 588 N N . VAL A 1 84 ? -5.315 2.921 0.970 1.00 98.38 84 VAL A N 1
ATOM 589 C CA . VAL A 1 84 ? -4.545 2.819 2.213 1.00 98.38 84 VAL A CA 1
ATOM 590 C C . VAL A 1 84 ? -4.872 1.539 2.980 1.00 98.38 84 VAL A C 1
ATOM 592 O O . VAL A 1 84 ? -6.025 1.121 3.066 1.00 98.38 84 VAL A O 1
ATOM 595 N N . ILE A 1 85 ? -3.848 0.926 3.567 1.00 98.50 85 ILE A N 1
ATOM 596 C CA . ILE A 1 85 ? -3.961 -0.125 4.575 1.00 98.50 85 ILE A CA 1
ATOM 597 C C . ILE A 1 85 ? -3.553 0.470 5.922 1.00 98.50 85 ILE A C 1
ATOM 599 O O . ILE A 1 85 ? -2.435 0.961 6.096 1.00 98.50 85 ILE A O 1
ATOM 603 N N . LEU A 1 86 ? -4.459 0.408 6.894 1.00 98.12 86 LEU A N 1
ATOM 604 C CA . LEU A 1 86 ? -4.219 0.875 8.256 1.00 98.12 86 LEU A CA 1
ATOM 605 C C . LEU A 1 86 ? -3.576 -0.237 9.074 1.00 98.12 86 LEU A C 1
ATOM 607 O O . LEU A 1 86 ? -4.175 -1.288 9.283 1.00 98.12 86 LEU A O 1
ATOM 611 N N . ASN A 1 87 ? -2.366 -0.010 9.566 1.00 96.88 87 ASN A N 1
ATOM 612 C CA . ASN A 1 87 ? -1.622 -0.985 10.348 1.00 96.88 87 ASN A CA 1
ATOM 613 C C . ASN A 1 87 ? -1.675 -0.670 11.850 1.00 96.88 87 ASN A C 1
ATOM 615 O O . ASN A 1 87 ? -1.757 0.487 12.260 1.00 96.88 87 ASN A O 1
ATOM 619 N N . LYS A 1 88 ? -1.574 -1.707 12.688 1.00 95.62 88 LYS A N 1
ATOM 620 C CA . LYS A 1 88 ? -1.546 -1.625 14.161 1.00 95.62 88 LYS A CA 1
ATOM 621 C C . LYS A 1 88 ? -2.769 -0.946 14.797 1.00 95.62 88 LYS A C 1
ATOM 623 O O . LYS A 1 88 ? -2.645 -0.320 15.861 1.00 95.62 88 LYS A O 1
ATOM 628 N N . VAL A 1 89 ? -3.952 -1.122 14.206 1.00 96.88 89 VAL A N 1
ATOM 629 C CA . VAL A 1 89 ? -5.210 -0.584 14.746 1.00 96.88 89 VAL A CA 1
ATOM 630 C C . VAL A 1 89 ? -5.594 -1.298 16.042 1.00 96.88 89 VAL A C 1
ATOM 632 O O . VAL A 1 89 ? -5.533 -2.524 16.143 1.00 96.88 89 VAL A O 1
ATOM 635 N N . GLY A 1 90 ? -5.959 -0.517 17.058 1.00 95.12 90 GLY A N 1
ATOM 636 C CA . GLY A 1 90 ? -6.095 -1.001 18.437 1.00 95.12 90 GLY A CA 1
ATOM 637 C C . GLY A 1 90 ? -7.429 -1.669 18.783 1.00 95.12 90 GLY A C 1
ATOM 638 O O . GLY A 1 90 ? -7.456 -2.519 19.665 1.00 95.12 90 GLY A O 1
ATOM 639 N N . SER A 1 91 ? -8.531 -1.287 18.133 1.00 95.25 91 SER A N 1
ATOM 640 C CA . SER A 1 91 ? -9.878 -1.803 18.422 1.00 95.25 91 SER A CA 1
ATOM 641 C C . SER A 1 91 ? -10.863 -1.466 17.299 1.00 95.25 91 SER A C 1
ATOM 643 O O . SER A 1 91 ? -10.556 -0.637 16.443 1.00 95.25 91 SER A O 1
ATOM 645 N N . ASP A 1 92 ? -12.064 -2.044 17.336 1.00 96.31 92 ASP A N 1
ATOM 646 C CA . ASP A 1 92 ? -13.139 -1.742 16.376 1.00 96.31 92 ASP A CA 1
ATOM 647 C C . ASP A 1 92 ? -13.566 -0.267 16.445 1.00 96.31 92 ASP A C 1
ATOM 649 O O . ASP A 1 92 ? -13.739 0.390 15.422 1.00 96.31 92 ASP A O 1
ATOM 653 N N . ARG A 1 93 ? -13.652 0.300 17.658 1.00 96.56 93 ARG A N 1
ATOM 654 C CA . ARG A 1 93 ? -13.929 1.735 17.846 1.00 96.56 93 ARG A CA 1
ATOM 655 C C . ARG A 1 93 ? -12.839 2.603 17.221 1.00 96.56 93 ARG A C 1
ATOM 657 O O . ARG A 1 93 ? -13.138 3.637 16.637 1.00 96.56 93 ARG A O 1
ATOM 664 N N . HIS A 1 94 ? -11.578 2.204 17.375 1.00 96.69 94 HIS A N 1
ATOM 665 C CA . HIS A 1 94 ? -10.457 2.907 16.765 1.00 96.69 94 HIS A CA 1
ATOM 666 C C . HIS A 1 94 ? -10.536 2.836 15.235 1.00 96.69 94 HIS A C 1
ATOM 668 O O . HIS A 1 94 ? -10.412 3.862 14.579 1.00 96.69 94 HIS A O 1
ATOM 674 N N . GLU A 1 95 ? -10.833 1.667 14.670 1.00 97.12 95 GLU A N 1
ATOM 675 C CA . GLU A 1 95 ? -11.059 1.526 13.231 1.00 97.12 95 GLU A CA 1
ATOM 676 C C . GLU A 1 95 ? -12.178 2.427 12.709 1.00 97.12 95 GLU A C 1
ATOM 678 O O . GLU A 1 95 ? -11.970 3.107 11.709 1.00 97.12 95 GLU A O 1
ATOM 683 N N . ALA A 1 96 ? -13.327 2.466 13.388 1.00 96.31 96 ALA A N 1
ATOM 684 C CA . ALA A 1 96 ? -14.444 3.316 12.986 1.00 96.31 96 ALA A CA 1
ATOM 685 C C . ALA A 1 96 ? -14.023 4.792 12.887 1.00 96.31 96 ALA A C 1
ATOM 687 O O . ALA A 1 96 ? -14.277 5.428 11.870 1.00 96.31 96 ALA A O 1
ATOM 688 N N . MET A 1 97 ? -13.286 5.298 13.886 1.00 96.25 97 MET A N 1
ATOM 689 C CA . MET A 1 97 ? -12.762 6.671 13.871 1.00 96.25 97 MET A CA 1
ATOM 690 C C . MET A 1 97 ? -11.757 6.919 12.734 1.00 96.25 97 MET A C 1
ATOM 692 O O . MET A 1 97 ? -11.731 8.008 12.168 1.00 96.25 97 MET A O 1
ATOM 696 N N . LEU A 1 98 ? -10.907 5.938 12.405 1.00 97.00 98 LEU A N 1
ATOM 697 C CA . LEU A 1 98 ? -9.935 6.072 11.311 1.00 97.00 98 LEU A CA 1
ATOM 698 C C . LEU A 1 98 ? -10.621 6.077 9.942 1.00 97.00 98 LEU A C 1
ATOM 700 O O . LEU A 1 98 ? -10.229 6.854 9.076 1.00 97.00 98 LEU A O 1
ATOM 704 N N . ARG A 1 99 ? -11.631 5.220 9.746 1.00 96.62 99 ARG A N 1
ATOM 705 C CA . ARG A 1 99 ? -12.416 5.166 8.505 1.00 96.62 99 ARG A CA 1
ATOM 706 C C . ARG A 1 99 ? -13.194 6.459 8.294 1.00 96.62 99 ARG A C 1
ATOM 708 O O . ARG A 1 99 ? -13.036 7.069 7.248 1.00 96.62 99 ARG A O 1
ATOM 715 N N . GLU A 1 100 ? -13.908 6.919 9.321 1.00 95.00 100 GLU A N 1
ATOM 716 C CA . GLU A 1 100 ? -14.632 8.196 9.294 1.00 95.00 100 GLU A CA 1
ATOM 717 C C . GLU A 1 100 ? -13.702 9.365 8.936 1.00 95.00 100 GLU A C 1
ATOM 719 O O . GLU A 1 100 ? -14.040 10.205 8.109 1.00 95.00 100 GLU A O 1
ATOM 724 N N . ALA A 1 101 ? -12.490 9.400 9.501 1.00 94.62 101 ALA A N 1
ATOM 725 C CA . ALA A 1 101 ? -11.515 10.425 9.149 1.00 94.62 101 ALA A CA 1
ATOM 726 C C . ALA A 1 101 ? -11.068 10.335 7.677 1.00 94.62 101 ALA A C 1
ATOM 728 O O . ALA A 1 101 ? -10.875 11.361 7.028 1.00 94.62 101 ALA A O 1
ATOM 729 N N . LEU A 1 102 ? -10.876 9.124 7.145 1.00 95.50 102 LEU A N 1
ATOM 730 C CA . LEU A 1 102 ? -10.371 8.909 5.785 1.00 95.50 102 LEU A CA 1
ATOM 731 C C . LEU A 1 102 ? -11.425 9.081 4.695 1.00 95.50 102 LEU A C 1
ATOM 733 O O . LEU A 1 102 ? -11.034 9.375 3.565 1.00 95.50 102 LEU A O 1
ATOM 737 N N . ASP A 1 103 ? -12.713 8.994 5.020 1.00 90.94 103 ASP A N 1
ATOM 738 C CA . ASP A 1 103 ? -13.795 9.308 4.081 1.00 90.94 103 ASP A CA 1
ATOM 739 C C . ASP A 1 103 ? -13.647 10.740 3.521 1.00 90.94 103 ASP A C 1
ATOM 741 O O . ASP A 1 103 ? -13.848 10.967 2.328 1.00 90.94 103 ASP A O 1
ATOM 745 N N . GLU A 1 104 ? -13.180 11.695 4.341 1.00 82.50 104 GLU A N 1
ATOM 746 C CA . GLU A 1 104 ? -12.898 13.082 3.925 1.00 82.50 104 GLU A CA 1
ATOM 747 C C . GLU A 1 104 ? -11.651 13.207 3.022 1.00 82.50 104 GLU A C 1
ATOM 749 O O . GLU A 1 104 ? -11.494 14.200 2.312 1.00 82.50 104 GLU A O 1
ATOM 754 N N . SER A 1 105 ? -10.748 12.217 3.027 1.00 85.44 105 SER A N 1
ATOM 755 C CA . SER A 1 105 ? -9.479 12.271 2.281 1.00 85.44 105 SER A CA 1
ATOM 756 C C . SER A 1 105 ? -9.612 11.908 0.798 1.00 85.44 105 SER A C 1
ATOM 758 O O . SER A 1 105 ? -8.717 12.226 0.013 1.00 85.44 105 SER A O 1
ATOM 760 N N . GLY A 1 106 ? -10.701 11.229 0.414 1.00 85.31 106 GLY A N 1
ATOM 761 C CA . GLY A 1 106 ? -10.919 10.711 -0.941 1.00 85.31 106 GLY A CA 1
ATOM 762 C C . GLY A 1 106 ? -10.093 9.467 -1.300 1.00 85.31 106 GLY A C 1
ATOM 763 O O . GLY A 1 106 ? -10.184 8.987 -2.429 1.00 85.31 106 GLY A O 1
ATOM 764 N N . VAL A 1 107 ? -9.302 8.927 -0.366 1.00 95.00 107 VAL A N 1
ATOM 765 C CA . VAL A 1 107 ? -8.486 7.720 -0.567 1.00 95.00 107 VAL A CA 1
ATOM 766 C C . VAL A 1 107 ? -9.164 6.521 0.109 1.00 95.00 107 VAL A C 1
ATOM 768 O O . VAL A 1 107 ? -9.370 6.549 1.323 1.00 95.00 107 VAL A O 1
ATOM 771 N N . PRO A 1 108 ? -9.495 5.442 -0.626 1.00 96.44 108 PRO A N 1
ATOM 772 C CA . PRO A 1 108 ? -10.221 4.312 -0.057 1.00 96.44 108 PRO A CA 1
ATOM 773 C C . PRO A 1 108 ? -9.353 3.497 0.910 1.00 96.44 108 PRO A C 1
ATOM 775 O O . PRO A 1 108 ? -8.172 3.237 0.661 1.00 96.44 108 PRO A O 1
ATOM 778 N N . VAL A 1 109 ? -9.961 3.025 1.999 1.00 98.06 109 VAL A N 1
ATOM 779 C CA . VAL A 1 109 ? -9.325 2.084 2.932 1.00 98.06 109 VAL A CA 1
ATOM 780 C C . VAL A 1 109 ? -9.460 0.663 2.388 1.00 98.06 109 VAL A C 1
ATOM 782 O O . VAL A 1 109 ? -10.534 0.069 2.458 1.00 98.06 109 VAL A O 1
ATOM 785 N N . LEU A 1 110 ? -8.357 0.106 1.888 1.00 98.44 110 LEU A N 1
ATOM 786 C CA . LEU A 1 110 ? -8.281 -1.243 1.315 1.00 98.44 110 LEU A CA 1
ATOM 787 C C . LEU A 1 110 ? -8.072 -2.329 2.375 1.00 98.44 110 LEU A C 1
ATOM 789 O O . LEU A 1 110 ? -8.225 -3.513 2.091 1.00 98.44 110 LEU A O 1
ATOM 793 N N . GLY A 1 111 ? -7.708 -1.958 3.602 1.00 98.12 111 GLY A N 1
ATOM 794 C CA . GLY A 1 111 ? -7.547 -2.932 4.673 1.00 98.12 111 GLY A CA 1
ATOM 795 C C . GLY A 1 111 ? -7.197 -2.336 6.025 1.00 98.12 111 GLY A C 1
ATOM 796 O O . GLY A 1 111 ? -6.741 -1.198 6.134 1.00 98.12 111 GLY A O 1
ATOM 797 N N . VAL A 1 112 ? -7.413 -3.135 7.065 1.00 98.12 112 VAL A N 1
ATOM 798 C CA . VAL A 1 112 ? -7.114 -2.812 8.457 1.00 98.12 112 VAL A CA 1
ATOM 799 C C . VAL A 1 112 ? -6.464 -4.017 9.129 1.00 98.12 112 VAL A C 1
ATOM 801 O O . VAL A 1 112 ? -7.057 -5.085 9.256 1.00 98.12 112 VAL A O 1
ATOM 804 N N . LEU A 1 113 ? -5.240 -3.831 9.611 1.00 97.12 113 LEU A N 1
ATOM 805 C CA . LEU A 1 113 ? -4.493 -4.827 10.366 1.00 97.12 113 LEU A CA 1
ATOM 806 C C . LEU A 1 113 ? -4.496 -4.449 11.849 1.00 97.12 113 LEU A C 1
ATOM 808 O O . LEU A 1 113 ? -4.039 -3.373 12.252 1.00 97.12 113 LEU A O 1
ATOM 812 N N . ARG A 1 114 ? -5.020 -5.355 12.681 1.00 94.94 114 ARG A N 1
ATOM 813 C CA . ARG A 1 114 ? -5.040 -5.195 14.139 1.00 94.94 114 ARG A CA 1
ATOM 814 C C . ARG A 1 114 ? -3.623 -5.194 14.705 1.00 94.94 114 ARG A C 1
ATOM 816 O O . ARG A 1 114 ? -2.733 -5.880 14.204 1.00 94.94 114 ARG A O 1
ATOM 823 N N . ARG A 1 115 ? -3.422 -4.455 15.797 1.00 90.31 115 ARG A N 1
ATOM 824 C CA . ARG A 1 115 ? -2.197 -4.570 16.590 1.00 90.31 115 ARG A CA 1
ATOM 825 C C . ARG A 1 115 ? -2.091 -5.985 17.147 1.00 90.31 115 ARG A C 1
ATOM 827 O O . ARG A 1 115 ? -3.035 -6.502 17.734 1.00 90.31 115 ARG A O 1
ATOM 834 N N . VAL A 1 116 ? -0.913 -6.569 17.001 1.00 81.44 116 VAL A N 1
ATOM 835 C CA . VAL A 1 116 ? -0.569 -7.881 17.544 1.00 81.44 116 VAL A CA 1
ATOM 836 C C . VAL A 1 116 ? 0.603 -7.718 18.496 1.00 81.44 116 VAL A C 1
ATOM 838 O O . VAL A 1 116 ? 1.502 -6.913 18.240 1.00 81.44 116 VAL A O 1
ATOM 841 N N . SER A 1 117 ? 0.600 -8.462 19.601 1.00 65.44 117 SER A N 1
ATOM 842 C CA . SER A 1 117 ? 1.842 -8.749 20.322 1.00 65.44 117 SER A CA 1
ATOM 843 C C . SER A 1 117 ? 2.783 -9.453 19.346 1.00 65.44 117 SER A C 1
ATOM 845 O O . SER A 1 117 ? 2.315 -10.308 18.597 1.00 65.44 117 SER A O 1
ATOM 847 N N .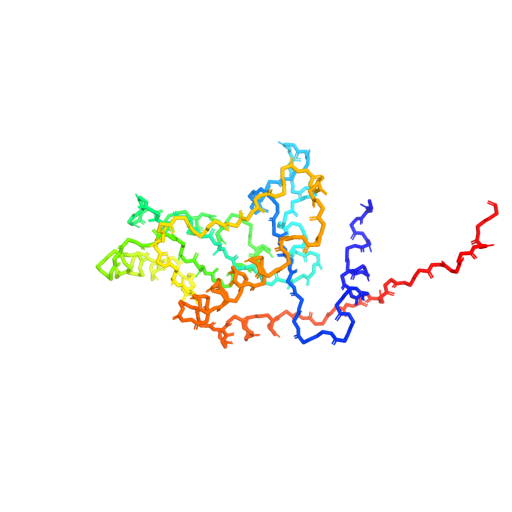 GLN A 1 118 ? 4.046 -9.021 19.293 1.00 60.31 118 GLN A N 1
ATOM 848 C CA . GLN A 1 118 ? 5.001 -9.329 18.223 1.00 60.31 118 GLN A CA 1
ATOM 849 C C . GLN A 1 118 ? 4.838 -10.745 17.653 1.00 60.31 118 GLN A C 1
ATOM 851 O O . GLN A 1 118 ? 5.092 -11.730 18.338 1.00 60.31 118 GLN A O 1
ATOM 856 N N . VAL A 1 119 ? 4.458 -10.831 16.375 1.00 54.12 119 VAL A N 1
ATOM 857 C CA . VAL A 1 119 ? 4.792 -12.010 15.576 1.00 54.12 119 VAL A CA 1
ATOM 858 C C . VAL A 1 119 ? 6.307 -11.961 15.463 1.00 54.12 119 VAL A C 1
ATOM 860 O O . VAL A 1 119 ? 6.840 -11.054 14.817 1.00 54.12 119 VAL A O 1
ATOM 863 N N . GLU A 1 120 ? 7.004 -12.852 16.166 1.00 52.22 120 GLU A N 1
ATOM 864 C CA . GLU A 1 120 ? 8.452 -12.985 16.041 1.00 52.22 120 GLU A CA 1
ATOM 865 C C . GLU A 1 120 ? 8.772 -13.385 14.601 1.00 52.22 120 GLU A C 1
ATOM 867 O O . GLU A 1 120 ? 8.820 -14.555 14.236 1.00 52.22 120 GLU A O 1
ATOM 872 N N . THR A 1 121 ? 8.964 -12.385 13.748 1.00 50.22 121 THR A N 1
ATOM 873 C CA . THR A 1 121 ? 9.570 -12.595 12.443 1.00 50.22 121 THR A CA 1
ATOM 874 C C . THR A 1 121 ? 11.065 -12.629 12.725 1.00 50.22 121 THR A C 1
ATOM 876 O O . THR A 1 121 ? 11.597 -11.609 13.175 1.00 50.22 121 THR A O 1
ATOM 879 N N . PRO A 1 122 ? 11.764 -13.765 12.543 1.00 49.28 122 PRO A N 1
ATOM 880 C CA . PRO A 1 122 ? 13.177 -13.851 12.876 1.00 49.28 122 PRO A CA 1
ATOM 881 C C . PRO A 1 122 ? 13.929 -12.819 12.035 1.00 49.28 122 PRO A C 1
ATOM 883 O O . PRO A 1 122 ? 14.048 -12.973 10.817 1.00 49.28 122 PRO A O 1
ATOM 886 N N . SER A 1 123 ? 14.377 -11.725 12.656 1.00 49.38 123 SER A N 1
ATOM 887 C CA . SER A 1 123 ? 15.031 -10.651 11.913 1.00 49.38 123 SER A CA 1
ATOM 888 C C . SER A 1 123 ? 16.301 -11.201 11.265 1.00 49.38 123 SER A C 1
ATOM 890 O O . SER A 1 123 ? 17.159 -11.800 11.920 1.00 49.38 123 SER A O 1
ATOM 892 N N . ARG A 1 124 ? 16.434 -11.016 9.949 1.00 48.88 124 ARG A N 1
ATOM 893 C CA . ARG A 1 124 ? 17.720 -11.190 9.279 1.00 48.88 124 ARG A CA 1
ATOM 894 C C . ARG A 1 124 ? 18.552 -9.987 9.673 1.00 48.88 124 ARG A C 1
ATOM 896 O O . ARG A 1 124 ? 18.543 -8.986 8.972 1.00 48.88 124 ARG A O 1
ATOM 903 N N . HIS A 1 125 ? 19.302 -10.090 10.757 1.00 42.91 125 HIS A N 1
ATOM 904 C CA . HIS A 1 125 ? 20.194 -9.017 11.196 1.00 42.91 125 HIS A CA 1
ATOM 905 C C . HIS A 1 125 ? 21.369 -8.739 10.231 1.00 42.91 125 HIS A C 1
ATOM 907 O O . HIS A 1 125 ? 22.313 -8.113 10.676 1.00 42.91 125 HIS A O 1
ATOM 913 N N . LEU A 1 126 ? 21.317 -9.231 8.972 1.00 46.41 126 LEU A N 1
ATOM 914 C CA . LEU A 1 126 ? 22.221 -9.045 7.808 1.00 46.41 126 LEU A CA 1
ATOM 915 C C . LEU A 1 126 ? 22.210 -10.259 6.838 1.00 46.41 126 LEU A C 1
ATOM 917 O O . LEU A 1 126 ? 23.112 -10.427 6.028 1.00 46.41 126 LEU A O 1
ATOM 921 N N . GLY A 1 127 ? 21.223 -11.165 6.915 1.00 50.62 127 GLY A N 1
ATOM 922 C CA . GLY A 1 127 ? 21.192 -12.379 6.072 1.00 50.62 127 GLY A CA 1
ATOM 923 C C . GLY A 1 127 ? 22.196 -13.470 6.481 1.00 50.62 127 GLY A C 1
ATOM 924 O O . GLY A 1 127 ? 22.348 -14.457 5.772 1.00 50.62 127 GLY A O 1
ATOM 925 N N . LEU A 1 128 ? 22.841 -13.324 7.641 1.00 45.97 128 LEU A N 1
ATOM 926 C CA . LEU A 1 128 ? 23.964 -14.158 8.092 1.00 45.97 128 LEU A CA 1
ATOM 927 C C . LEU A 1 128 ? 23.571 -15.401 8.904 1.00 45.97 128 LEU A C 1
ATOM 929 O O . LEU A 1 128 ? 24.434 -16.032 9.509 1.00 45.97 128 LEU A O 1
ATOM 933 N N . VAL A 1 129 ? 22.287 -15.761 8.963 1.00 49.59 129 VAL A N 1
ATOM 934 C CA . VAL A 1 129 ? 21.830 -16.850 9.836 1.00 49.59 129 VAL A CA 1
ATOM 935 C C . VAL A 1 129 ? 21.378 -18.066 9.008 1.00 49.59 129 VAL A C 1
ATOM 937 O O . VAL A 1 129 ? 20.507 -17.899 8.152 1.00 49.59 129 VAL A O 1
ATOM 940 N N . PRO A 1 130 ? 21.928 -19.283 9.240 1.00 50.44 130 PRO A N 1
ATOM 941 C CA . PRO A 1 130 ? 21.734 -20.452 8.374 1.00 50.44 130 PRO A CA 1
ATOM 942 C C . PRO A 1 130 ? 20.268 -20.784 8.055 1.00 50.44 130 PRO A C 1
ATOM 944 O O . PRO A 1 130 ? 19.395 -20.728 8.926 1.00 50.44 130 PRO A O 1
ATOM 947 N N . VAL A 1 131 ? 20.023 -21.149 6.791 1.00 56.09 131 VAL A N 1
ATOM 948 C CA . VAL A 1 131 ? 18.708 -21.356 6.148 1.00 56.09 131 VAL A CA 1
ATOM 949 C C . VAL A 1 131 ? 17.928 -22.562 6.701 1.00 56.09 131 VAL A C 1
ATOM 951 O O . VAL A 1 131 ? 16.701 -22.584 6.618 1.00 56.09 131 VAL A O 1
ATOM 954 N N . ALA A 1 132 ? 18.607 -23.560 7.273 1.00 54.78 132 ALA A N 1
ATOM 955 C CA . ALA A 1 132 ? 18.005 -24.864 7.563 1.00 54.78 132 ALA A CA 1
ATOM 956 C C . ALA A 1 132 ? 17.093 -24.888 8.809 1.00 54.78 132 ALA A C 1
ATOM 958 O O . ALA A 1 132 ? 15.982 -25.404 8.732 1.00 54.78 132 ALA A O 1
ATOM 959 N N . GLU A 1 133 ? 17.501 -24.290 9.933 1.00 51.19 133 GLU A N 1
ATOM 960 C CA . GLU A 1 133 ? 16.760 -24.400 11.209 1.00 51.19 133 GLU A CA 1
ATOM 961 C C . GLU A 1 133 ? 15.557 -23.446 11.321 1.00 51.19 133 GLU A C 1
ATOM 963 O O . GLU A 1 133 ? 14.609 -23.714 12.052 1.00 51.19 133 GLU A O 1
ATOM 968 N N . ARG A 1 134 ? 15.543 -22.344 10.560 1.00 58.59 134 ARG A N 1
ATOM 969 C CA . ARG A 1 134 ? 14.478 -21.320 10.613 1.00 58.59 134 ARG A CA 1
ATOM 970 C C . ARG A 1 134 ? 13.364 -21.505 9.587 1.00 58.59 134 ARG A C 1
ATOM 972 O O . ARG A 1 134 ? 12.416 -20.723 9.591 1.00 58.59 134 ARG A O 1
ATOM 979 N N . ARG A 1 135 ? 13.449 -22.506 8.702 1.00 67.00 135 ARG A N 1
ATOM 980 C CA . ARG A 1 135 ? 12.498 -22.652 7.588 1.00 67.00 135 ARG A CA 1
ATOM 981 C C . ARG A 1 135 ? 11.067 -22.881 8.075 1.00 67.00 135 ARG A C 1
ATOM 983 O O . ARG A 1 135 ? 10.167 -22.229 7.567 1.00 67.00 135 ARG A O 1
ATOM 990 N N . ALA A 1 136 ? 10.860 -23.752 9.063 1.00 76.12 136 ALA A N 1
ATOM 991 C CA . ALA A 1 136 ? 9.516 -24.068 9.553 1.00 76.12 136 ALA A CA 1
ATOM 992 C C . ALA A 1 136 ? 8.859 -22.869 10.259 1.00 76.12 136 ALA A C 1
ATOM 994 O O . ALA A 1 136 ? 7.758 -22.476 9.889 1.00 76.12 136 ALA A O 1
ATOM 995 N N . ALA A 1 137 ? 9.565 -22.235 11.202 1.00 76.56 137 ALA A N 1
ATOM 996 C CA . ALA A 1 137 ? 9.061 -21.061 11.915 1.00 76.56 137 ALA A CA 1
ATOM 997 C C . ALA A 1 137 ? 8.818 -19.863 10.980 1.00 76.56 137 ALA A C 1
ATOM 999 O O . ALA A 1 137 ? 7.813 -19.176 11.111 1.00 76.56 137 ALA A O 1
ATOM 1000 N N . ALA A 1 138 ? 9.696 -19.634 9.995 1.00 76.94 138 ALA A N 1
ATOM 1001 C CA . ALA A 1 138 ? 9.501 -18.574 9.008 1.00 76.94 138 ALA A CA 1
ATOM 1002 C C . ALA A 1 138 ? 8.303 -18.847 8.085 1.00 76.94 138 ALA A C 1
ATOM 1004 O O . ALA A 1 138 ? 7.548 -17.928 7.783 1.00 76.94 138 ALA A O 1
ATOM 1005 N N . VAL A 1 139 ? 8.109 -20.098 7.650 1.00 83.06 139 VAL A N 1
ATOM 1006 C CA . VAL A 1 139 ? 6.939 -20.488 6.847 1.00 83.06 139 VAL A CA 1
ATOM 1007 C C . VAL A 1 139 ? 5.651 -20.306 7.647 1.00 83.06 139 VAL A C 1
ATOM 1009 O O . VAL A 1 139 ? 4.687 -19.764 7.111 1.00 83.06 139 VAL A O 1
ATOM 1012 N N . GLU A 1 140 ? 5.639 -20.695 8.923 1.00 84.12 140 GLU A N 1
ATOM 1013 C CA . GLU A 1 140 ? 4.464 -20.516 9.778 1.00 84.12 140 GLU A CA 1
ATOM 1014 C C . GLU A 1 140 ? 4.176 -19.032 10.041 1.00 84.12 140 GLU A C 1
ATOM 1016 O O . GLU A 1 140 ? 3.038 -18.598 9.889 1.00 84.12 140 GLU A O 1
ATOM 1021 N N . ALA A 1 141 ? 5.202 -18.217 10.305 1.00 82.62 141 ALA A N 1
ATOM 1022 C CA . ALA A 1 141 ? 5.041 -16.770 10.449 1.00 82.62 141 ALA A CA 1
ATOM 1023 C C . ALA A 1 141 ? 4.465 -16.127 9.174 1.00 82.62 141 ALA A C 1
ATOM 1025 O O . ALA A 1 141 ? 3.538 -15.323 9.248 1.00 82.62 141 ALA A O 1
ATOM 1026 N N . VAL A 1 142 ? 4.957 -16.507 7.988 1.00 85.38 142 VAL A N 1
ATOM 1027 C CA . VAL A 1 142 ? 4.406 -16.030 6.706 1.00 85.38 142 VAL A CA 1
ATOM 1028 C C . VAL A 1 142 ? 2.957 -16.480 6.526 1.00 85.38 142 VAL A C 1
ATOM 1030 O O . VAL A 1 142 ? 2.126 -15.692 6.076 1.00 85.38 142 VAL A O 1
ATOM 1033 N N . ARG A 1 143 ? 2.625 -17.721 6.897 1.00 88.19 143 ARG A N 1
ATOM 1034 C CA . ARG A 1 143 ? 1.253 -18.236 6.843 1.00 88.19 143 ARG A CA 1
ATOM 1035 C C . ARG A 1 143 ? 0.322 -17.442 7.759 1.00 88.19 143 ARG A C 1
ATOM 1037 O O . ARG A 1 143 ? -0.773 -17.074 7.335 1.00 88.19 143 ARG A O 1
ATOM 1044 N N . GLU A 1 144 ? 0.758 -17.153 8.979 1.00 89.44 144 GLU A N 1
ATOM 1045 C CA . GLU A 1 144 ? 0.001 -16.369 9.951 1.00 89.44 144 GLU A CA 1
ATOM 1046 C C . GLU A 1 144 ? -0.214 -14.930 9.460 1.00 89.44 144 GLU A C 1
ATOM 1048 O O . GLU A 1 144 ? -1.341 -14.43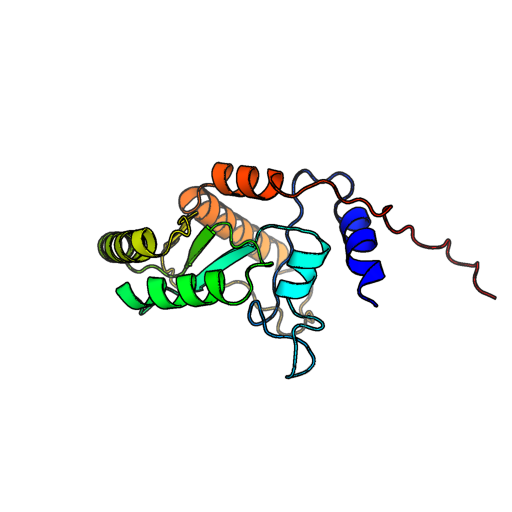1 9.458 1.00 89.44 144 GLU A O 1
ATOM 1053 N N . LEU A 1 145 ? 0.843 -14.277 8.968 1.00 90.00 145 LEU A N 1
ATOM 1054 C CA . LEU A 1 145 ? 0.754 -12.949 8.359 1.00 90.00 145 LEU A CA 1
ATOM 1055 C C . LEU A 1 145 ? -0.188 -12.954 7.147 1.00 90.00 145 LEU A C 1
ATOM 1057 O O . LEU A 1 145 ? -1.036 -12.071 7.027 1.00 90.00 145 LEU A O 1
ATOM 1061 N N . GLY A 1 146 ? -0.110 -13.978 6.296 1.00 92.62 146 GLY A N 1
ATOM 1062 C CA . GLY A 1 146 ? -1.008 -14.157 5.157 1.00 92.62 146 GLY A CA 1
ATOM 1063 C C . GLY A 1 146 ? -2.473 -14.316 5.571 1.00 92.62 146 GLY A C 1
ATOM 1064 O O . GLY A 1 146 ? -3.354 -13.724 4.949 1.00 92.62 146 GLY A O 1
ATOM 1065 N N . ALA A 1 147 ? -2.752 -15.056 6.648 1.00 94.38 147 ALA A N 1
ATOM 1066 C CA . ALA A 1 147 ? -4.103 -15.186 7.195 1.00 94.38 147 ALA A CA 1
ATOM 1067 C C . ALA A 1 147 ? -4.632 -13.847 7.735 1.00 94.38 147 ALA A C 1
ATOM 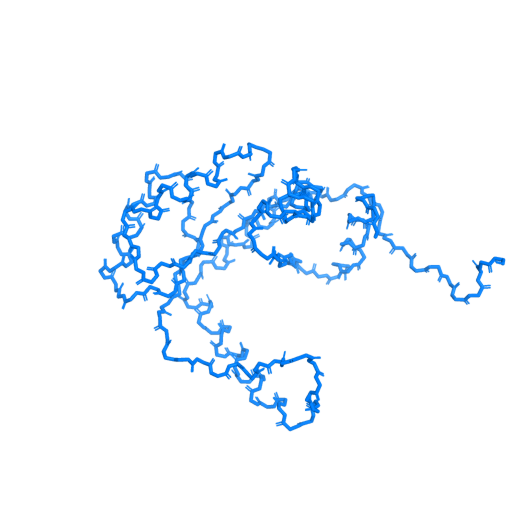1069 O O . ALA A 1 147 ? -5.793 -13.506 7.509 1.00 94.38 147 ALA A O 1
ATOM 1070 N N . ARG A 1 148 ? -3.774 -13.059 8.391 1.00 93.94 148 ARG A N 1
ATOM 1071 C CA . ARG A 1 148 ? -4.120 -11.721 8.897 1.00 93.94 148 ARG A CA 1
ATOM 1072 C C . ARG A 1 148 ? -4.419 -10.745 7.764 1.00 93.94 148 ARG A C 1
ATOM 1074 O O . ARG A 1 148 ? -5.424 -10.048 7.831 1.00 93.94 148 ARG A O 1
ATOM 1081 N N . VAL A 1 149 ? -3.598 -10.733 6.714 1.00 96.06 149 VAL A N 1
ATOM 1082 C CA . VAL A 1 149 ? -3.843 -9.917 5.515 1.00 96.06 149 VAL A CA 1
ATOM 1083 C C . VAL A 1 149 ? -5.137 -10.348 4.823 1.00 96.06 149 VAL A C 1
ATOM 1085 O O . VAL A 1 149 ? -5.953 -9.498 4.492 1.00 96.06 149 VAL A O 1
ATOM 1088 N N . ARG A 1 150 ? -5.386 -11.656 4.678 1.00 96.81 150 ARG A N 1
ATOM 1089 C CA . ARG A 1 150 ? -6.636 -12.174 4.097 1.00 96.81 150 ARG A CA 1
ATOM 1090 C C . ARG A 1 150 ? -7.879 -11.766 4.888 1.00 96.81 150 ARG A C 1
ATOM 1092 O O . ARG A 1 150 ? -8.915 -11.526 4.286 1.00 96.81 150 ARG A O 1
ATOM 1099 N N . ALA A 1 151 ? -7.794 -11.742 6.216 1.00 96.19 151 ALA A N 1
ATOM 1100 C CA . ALA A 1 151 ? -8.918 -11.370 7.070 1.00 96.19 151 ALA A CA 1
ATOM 1101 C C . ALA A 1 151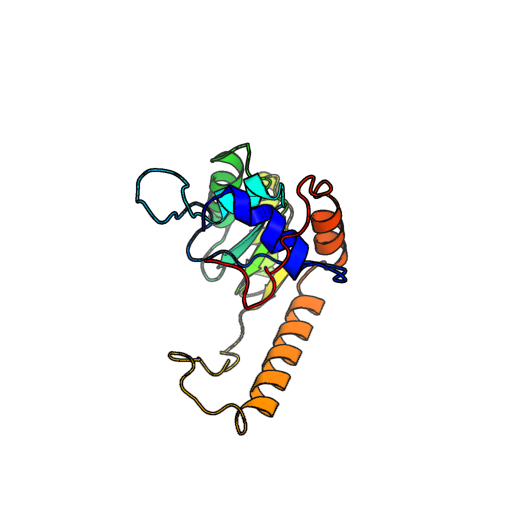 ? -9.111 -9.848 7.179 1.00 96.19 151 ALA A C 1
ATOM 1103 O O . ALA A 1 151 ? -10.232 -9.389 7.372 1.00 96.19 151 ALA A O 1
ATOM 1104 N N . GLY A 1 152 ? -8.021 -9.078 7.106 1.00 96.88 152 GLY A N 1
ATOM 1105 C CA . GLY A 1 152 ? -8.025 -7.634 7.339 1.00 96.88 152 GLY A CA 1
ATOM 1106 C C . GLY A 1 152 ? -8.094 -6.771 6.081 1.00 96.88 152 GLY A C 1
ATOM 1107 O O . GLY A 1 152 ? -8.420 -5.592 6.192 1.00 96.88 152 GLY A O 1
ATOM 1108 N N . CYS A 1 153 ? -7.787 -7.312 4.901 1.00 98.19 153 CYS A N 1
ATOM 1109 C CA . CYS A 1 153 ? -7.718 -6.551 3.653 1.00 98.19 153 CYS A CA 1
ATOM 1110 C C . CYS A 1 153 ? -8.714 -7.059 2.606 1.00 98.19 153 CYS A C 1
ATOM 1112 O O . CYS A 1 153 ? -8.913 -8.262 2.445 1.00 98.19 153 CYS A O 1
ATOM 1114 N N . ASP A 1 154 ? -9.265 -6.129 1.829 1.00 98.19 154 ASP A N 1
ATOM 1115 C CA . ASP A 1 154 ? -10.028 -6.418 0.620 1.00 98.19 154 ASP A CA 1
ATOM 1116 C C . ASP A 1 154 ? -9.060 -6.761 -0.523 1.00 98.19 154 ASP A C 1
ATOM 1118 O O . ASP A 1 154 ? -8.564 -5.899 -1.254 1.00 98.19 154 ASP A O 1
ATOM 1122 N N . LEU A 1 155 ? -8.737 -8.051 -0.641 1.00 97.56 155 LEU A N 1
ATOM 1123 C CA . LEU A 1 155 ? -7.808 -8.543 -1.658 1.00 97.56 155 LEU A CA 1
ATOM 1124 C C . LEU A 1 155 ? -8.352 -8.386 -3.080 1.00 97.56 155 LEU A C 1
ATOM 1126 O O . LEU A 1 155 ? -7.561 -8.205 -4.004 1.00 97.56 155 LEU A O 1
ATOM 1130 N N . GLU A 1 156 ? -9.671 -8.407 -3.265 1.00 98.06 156 GLU A N 1
ATOM 1131 C CA . GLU A 1 156 ? -10.269 -8.198 -4.583 1.00 98.06 156 GLU A CA 1
ATOM 1132 C C . GLU A 1 156 ? -10.112 -6.745 -5.026 1.00 98.06 156 GLU A C 1
ATOM 1134 O O . GLU A 1 156 ? -9.720 -6.498 -6.168 1.00 98.06 156 GLU A O 1
ATOM 1139 N N . ALA A 1 157 ? -10.312 -5.783 -4.121 1.00 98.12 157 ALA A N 1
ATOM 1140 C CA . ALA A 1 157 ? -10.045 -4.374 -4.396 1.00 98.12 157 ALA A CA 1
ATOM 1141 C C . ALA A 1 157 ? -8.556 -4.113 -4.671 1.00 98.12 157 ALA A C 1
ATOM 1143 O O . ALA A 1 157 ? -8.228 -3.376 -5.602 1.00 98.12 157 ALA A O 1
ATOM 1144 N N . VAL A 1 158 ? -7.641 -4.752 -3.930 1.00 97.88 158 VAL A N 1
ATOM 1145 C CA . VAL A 1 158 ? -6.192 -4.654 -4.189 1.00 97.88 158 VAL A CA 1
ATOM 1146 C C . VAL A 1 158 ? -5.837 -5.214 -5.572 1.00 97.88 158 VAL A C 1
ATOM 1148 O O . VAL A 1 158 ? -5.102 -4.574 -6.326 1.00 97.88 158 VAL A O 1
ATOM 1151 N N . LEU A 1 159 ? -6.384 -6.374 -5.950 1.00 97.69 159 LEU A N 1
ATOM 1152 C CA . LEU A 1 159 ? -6.164 -6.966 -7.274 1.00 97.69 159 LEU A CA 1
ATOM 1153 C C . LEU A 1 159 ? -6.796 -6.127 -8.392 1.00 97.69 159 LEU A C 1
ATOM 1155 O O . LEU A 1 159 ? -6.197 -5.960 -9.454 1.00 97.69 159 LEU A O 1
ATOM 1159 N N . ALA A 1 160 ? -7.991 -5.577 -8.175 1.00 98.19 160 ALA A N 1
ATOM 1160 C CA . ALA A 1 160 ? -8.633 -4.656 -9.110 1.00 98.19 160 ALA A CA 1
ATOM 1161 C C . ALA A 1 160 ? -7.803 -3.379 -9.301 1.00 98.19 160 ALA A C 1
ATOM 1163 O O . ALA A 1 160 ? -7.622 -2.931 -10.435 1.00 98.19 160 ALA A O 1
ATOM 1164 N N . LEU A 1 161 ? -7.236 -2.841 -8.217 1.00 98.06 161 LEU A N 1
ATOM 1165 C CA . LEU A 1 161 ? -6.334 -1.701 -8.277 1.00 98.06 161 LEU A CA 1
ATOM 1166 C C . LEU A 1 161 ? -5.088 -2.039 -9.100 1.00 98.06 161 LEU A C 1
ATOM 1168 O O . LEU A 1 161 ? -4.783 -1.306 -10.038 1.00 98.06 161 LEU A O 1
ATOM 1172 N N . ALA A 1 162 ? -4.420 -3.160 -8.820 1.00 97.06 162 ALA A N 1
ATOM 1173 C CA . ALA A 1 162 ? -3.248 -3.603 -9.579 1.00 97.06 162 ALA A CA 1
ATOM 1174 C C . ALA A 1 162 ? -3.551 -3.746 -11.083 1.00 97.06 162 ALA A C 1
ATOM 1176 O O . ALA A 1 162 ? -2.786 -3.266 -11.916 1.00 97.06 162 ALA A O 1
ATOM 1177 N N . ARG A 1 163 ? -4.718 -4.304 -11.436 1.00 96.81 163 ARG A N 1
ATOM 1178 C CA . ARG A 1 163 ? -5.193 -4.426 -12.829 1.00 96.81 163 ARG A CA 1
ATOM 1179 C C . ARG A 1 163 ? -5.491 -3.090 -13.517 1.00 96.81 163 ARG A C 1
ATOM 1181 O O . ARG A 1 163 ? -5.606 -3.058 -14.737 1.00 96.81 163 ARG A O 1
ATOM 1188 N N . SER A 1 164 ? -5.612 -1.991 -12.771 1.00 97.06 164 SER A N 1
ATOM 1189 C CA . SER A 1 164 ? -5.785 -0.646 -13.340 1.00 97.06 164 SER A CA 1
ATOM 1190 C C . SER A 1 164 ? -4.474 -0.005 -13.826 1.00 97.06 164 SER A C 1
ATOM 1192 O O . SER A 1 164 ? -4.498 1.109 -14.367 1.00 97.06 164 SER A O 1
ATOM 1194 N N . ALA A 1 165 ? -3.329 -0.662 -13.600 1.00 96.19 165 ALA A N 1
ATOM 1195 C CA . ALA A 1 165 ? -2.062 -0.269 -14.198 1.00 96.19 165 ALA A CA 1
ATOM 1196 C C . ALA A 1 165 ? -2.097 -0.560 -15.712 1.00 96.19 165 ALA A C 1
ATOM 1198 O O . ALA A 1 165 ? -2.518 -1.646 -16.118 1.00 96.19 165 ALA A O 1
ATOM 1199 N N . PRO A 1 166 ? -1.688 0.388 -16.570 1.00 94.00 166 PRO A N 1
ATOM 1200 C CA . PRO A 1 166 ? -1.634 0.146 -18.005 1.00 94.00 166 PRO A CA 1
ATOM 1201 C C . PRO A 1 166 ? -0.547 -0.890 -18.346 1.00 94.00 166 PRO A C 1
ATOM 1203 O O . PRO A 1 166 ? 0.439 -0.998 -17.614 1.00 94.00 166 PRO A O 1
ATOM 1206 N N . PRO A 1 167 ? -0.662 -1.597 -19.485 1.00 90.56 167 PRO A N 1
ATOM 1207 C CA . PRO A 1 167 ? 0.405 -2.465 -19.967 1.00 90.56 167 PRO A CA 1
ATOM 1208 C C . PRO A 1 167 ? 1.728 -1.709 -20.105 1.00 90.56 167 PRO A C 1
ATOM 1210 O O . PRO A 1 167 ? 1.756 -0.562 -20.573 1.00 90.56 167 PRO A O 1
ATOM 1213 N N . LEU A 1 168 ? 2.817 -2.369 -19.718 1.00 89.06 168 LEU A N 1
ATOM 1214 C CA . LEU A 1 168 ? 4.177 -1.899 -19.963 1.00 89.06 168 LEU A CA 1
ATOM 1215 C C . LEU A 1 168 ? 4.454 -1.902 -21.473 1.00 89.06 168 LEU A C 1
ATOM 1217 O O . LEU A 1 168 ? 3.975 -2.769 -22.205 1.00 89.06 168 LEU A O 1
ATOM 1221 N N . VAL A 1 169 ? 5.161 -0.880 -21.939 1.00 83.44 169 VAL A N 1
ATOM 1222 C CA . VAL A 1 169 ? 5.500 -0.655 -23.351 1.00 83.44 169 VAL A CA 1
ATOM 1223 C C . VAL A 1 169 ? 6.919 -1.120 -23.680 1.00 83.44 169 VAL A C 1
ATOM 1225 O O . VAL A 1 169 ? 7.213 -1.410 -24.838 1.00 83.44 169 VAL A O 1
ATOM 1228 N N . GLY A 1 170 ? 7.796 -1.198 -22.678 1.00 78.38 170 GLY A N 1
ATOM 1229 C CA . GLY A 1 170 ? 9.159 -1.694 -22.811 1.00 78.38 170 GLY A CA 1
ATOM 1230 C C . GLY A 1 170 ? 9.215 -3.216 -22.947 1.00 78.38 170 GLY A C 1
ATOM 1231 O O . GLY A 1 170 ? 8.475 -3.946 -22.289 1.00 78.38 170 GLY A O 1
ATOM 1232 N N . GLY A 1 171 ? 10.125 -3.706 -23.792 1.00 82.62 171 GLY A N 1
ATOM 1233 C CA . GLY A 1 171 ? 10.448 -5.131 -23.840 1.00 82.62 171 GLY A CA 1
ATOM 1234 C C . GLY A 1 171 ? 11.073 -5.598 -22.523 1.00 82.62 171 GLY A C 1
ATOM 1235 O O . GLY A 1 171 ? 11.810 -4.846 -21.881 1.00 82.62 171 GLY A O 1
ATOM 1236 N N . ALA A 1 172 ? 10.790 -6.841 -22.128 1.00 88.06 172 ALA A N 1
ATOM 1237 C CA . ALA A 1 172 ? 11.440 -7.446 -20.973 1.00 88.06 172 ALA A CA 1
ATOM 1238 C C . ALA A 1 172 ? 12.957 -7.482 -21.185 1.00 88.06 172 ALA A C 1
ATOM 1240 O O . ALA A 1 172 ? 13.443 -7.786 -22.275 1.00 88.06 172 ALA A O 1
ATOM 1241 N N . TRP A 1 173 ? 13.708 -7.158 -20.135 1.00 90.88 173 TRP A N 1
ATOM 1242 C CA . TRP A 1 173 ? 15.157 -7.286 -20.169 1.00 90.88 173 TRP A CA 1
ATOM 1243 C C . TRP A 1 173 ? 15.535 -8.755 -20.366 1.00 90.88 173 TRP A C 1
ATOM 1245 O O . TRP A 1 173 ? 14.969 -9.636 -19.720 1.00 90.88 173 TRP A O 1
ATOM 1255 N N . GLU A 1 174 ? 16.515 -9.024 -21.222 1.00 84.88 174 GLU A N 1
ATOM 1256 C CA . GLU A 1 174 ? 17.086 -10.358 -21.377 1.00 84.88 174 GLU A CA 1
ATOM 1257 C C . GLU A 1 174 ? 18.534 -10.359 -20.877 1.00 84.88 174 GLU A C 1
ATOM 1259 O O . GLU A 1 174 ? 19.320 -9.477 -21.250 1.00 84.88 174 GLU A O 1
ATOM 1264 N N . PRO A 1 175 ? 18.924 -11.334 -20.036 1.00 82.00 175 PRO A N 1
ATOM 1265 C CA . PRO A 1 175 ? 20.315 -11.484 -19.656 1.00 82.00 175 PRO A CA 1
ATOM 1266 C C . PRO A 1 175 ? 21.147 -11.792 -20.897 1.00 82.00 175 PRO A C 1
ATOM 1268 O O . PRO A 1 175 ? 20.881 -12.753 -21.618 1.00 82.00 175 PRO A O 1
ATOM 1271 N N . ALA A 1 176 ? 22.188 -10.991 -21.131 1.00 76.94 176 ALA A N 1
ATOM 1272 C CA . ALA A 1 176 ? 23.161 -11.313 -22.164 1.00 76.94 176 ALA A CA 1
ATOM 1273 C C . ALA A 1 176 ? 23.765 -12.700 -21.865 1.00 76.94 176 ALA A C 1
ATOM 1275 O O . ALA A 1 176 ? 24.117 -12.960 -20.707 1.00 76.94 176 ALA A O 1
ATOM 1276 N N . PRO A 1 177 ? 23.910 -13.584 -22.870 1.00 70.25 177 PRO A N 1
ATOM 1277 C CA . PRO A 1 177 ? 24.554 -14.869 -22.665 1.00 70.25 177 PRO A CA 1
ATOM 1278 C C . PRO A 1 177 ? 25.948 -14.652 -22.072 1.00 70.25 177 PRO A C 1
ATOM 1280 O O . PRO A 1 177 ? 26.734 -13.831 -22.556 1.00 70.25 177 PRO A O 1
ATOM 1283 N N . TRP A 1 178 ? 26.238 -15.371 -20.989 1.00 57.28 178 TRP A N 1
ATOM 1284 C CA . TRP A 1 178 ? 27.536 -15.314 -20.329 1.00 57.28 178 TRP A CA 1
ATOM 1285 C C . TRP A 1 178 ? 28.631 -15.700 -21.336 1.00 57.28 178 TRP A C 1
ATOM 1287 O O . TRP A 1 178 ? 28.653 -16.833 -21.811 1.00 57.28 178 TRP A O 1
ATOM 1297 N N . GLY A 1 179 ? 29.511 -14.754 -21.686 1.00 58.16 179 GLY A N 1
ATOM 1298 C CA . GLY A 1 179 ? 30.614 -14.972 -22.637 1.00 58.16 179 GLY A CA 1
ATOM 1299 C C . GLY A 1 179 ? 30.669 -14.041 -23.855 1.00 58.16 179 GLY A C 1
ATOM 1300 O O . GLY A 1 179 ? 31.572 -14.192 -24.670 1.00 58.16 179 GLY A O 1
ATOM 1301 N N . LEU A 1 180 ? 29.759 -13.070 -23.992 1.00 54.03 180 LEU A N 1
ATOM 1302 C CA . LEU A 1 180 ? 29.796 -12.074 -25.076 1.00 54.03 180 LEU A CA 1
ATOM 1303 C C . LEU A 1 180 ? 29.788 -10.638 -24.532 1.00 54.03 180 LEU A C 1
ATOM 1305 O O . LEU A 1 180 ? 28.824 -9.893 -24.689 1.00 54.03 180 LEU A O 1
ATOM 1309 N N . ARG A 1 181 ? 30.893 -10.234 -23.903 1.00 48.41 181 ARG A N 1
ATOM 1310 C CA . ARG A 1 181 ? 31.396 -8.853 -23.967 1.00 48.41 181 ARG A CA 1
ATOM 1311 C C . ARG A 1 181 ? 32.918 -8.932 -24.173 1.00 48.41 181 ARG A C 1
ATOM 1313 O O . ARG A 1 181 ? 33.517 -9.802 -23.542 1.00 48.41 181 ARG A O 1
ATOM 1320 N N . PRO A 1 182 ? 33.491 -8.137 -25.096 1.00 52.34 182 PRO A N 1
ATOM 1321 C CA . PRO A 1 182 ? 34.914 -8.188 -25.442 1.00 52.34 182 PRO A CA 1
ATOM 1322 C C . PRO A 1 182 ? 35.826 -7.827 -24.267 1.00 52.34 182 PRO A C 1
ATOM 1324 O O . PRO A 1 182 ? 35.359 -7.103 -23.356 1.00 52.34 182 PRO A O 1
#

Secondary structure (DSSP, 8-state):
--GGGHHHHHHHHTTT-S---PPP-SSTT--SSSSSSTT-HHHHHHHHT--EEEEEE-TT-STHHHHHHHHHHHH-TTS-EEEEEEEEE--HHHHHHHHHHHHTTT--EEEEEE--S-------SSS-S-TTTTHHHHHHHHHHHHHHHHHHB-HHHHHHHHHTSPPP-SPPP-PPPTT---

Sequence (182 aa):
CGEELIEPLFAHGAAGCDLAVVEGVMGLYDGAAGRGELASTAQVAKVLRAPVVLVVDASSQSRSVAALVHGFASWDPQVRIGGVILNKVGSDRHEAMLREALDESGVPVLGVLRRVSQVETPSRHLGLVPVAERRAAAVEAVRELGARVRAGCDLEAVLALARSAPPLVGGAWEPAPWGLRP

Radius of gyration: 18.94 Å; chains: 1; bounding box: 50×42×46 Å

Foldseek 3Di:
DDLVCLLQAQCQVCVPPLDDDDDFDDDQQDAPDPPGSHRGVQSSCLSQVFADEAEDACQPHFLVVLVVLLCVCPVDVSHHHQAYEYEQQADPVRVVRRQVSNVVSPHHHFWYAHHDDDLCQPDPPPVPDDPPPCVVSNVVSVVVVVVRCVVTGNVVSVSVSRVPRDDRPDHHDDDDPPPPDD

Organism: NCBI:txid163361